Protein AF-A0A7S0T4E5-F1 (afdb_monomer)

InterPro domains:
  IPR000182 GNAT domain [PF00583] (3-44)
  IPR000182 GNAT domain [PS51186] (1-89)
  IPR016181 Acyl-CoA N-acyltransferase [SSF55729] (2-52)
  IPR039949 N-alpha-acetyltransferase 40 [PTHR20531] (3-87)

Structure (mmCIF, N/CA/C/O backbone):
data_AF-A0A7S0T4E5-F1
#
_entry.id   AF-A0A7S0T4E5-F1
#
loop_
_atom_site.group_PDB
_atom_site.id
_atom_site.ty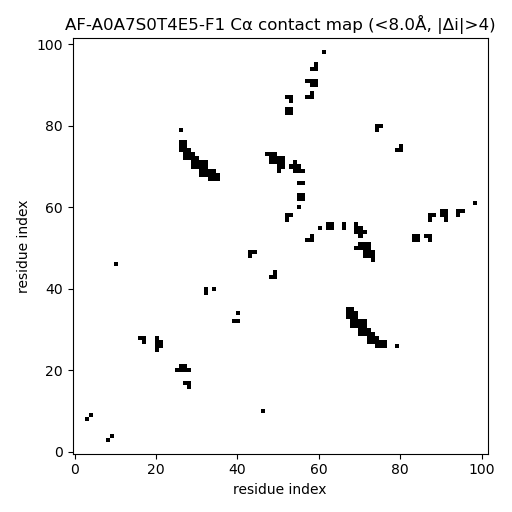pe_symbol
_atom_site.label_atom_id
_atom_site.label_alt_id
_atom_site.label_comp_id
_atom_site.label_asym_id
_atom_site.label_entity_id
_atom_site.label_seq_id
_atom_site.pdbx_PDB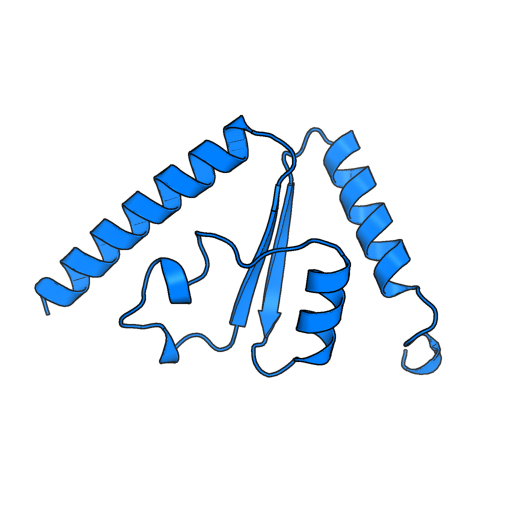_ins_code
_atom_site.Cartn_x
_atom_site.Cartn_y
_atom_site.Cartn_z
_atom_site.occupancy
_atom_site.B_iso_or_equiv
_atom_site.auth_seq_id
_atom_site.auth_comp_id
_atom_site.auth_asym_id
_atom_site.auth_atom_id
_atom_site.pdbx_PDB_model_num
ATOM 1 N N . ASP A 1 1 ? -7.093 -19.251 13.733 1.00 77.69 1 ASP A N 1
ATOM 2 C CA . ASP A 1 1 ? -8.232 -19.835 14.464 1.00 77.69 1 ASP A CA 1
ATOM 3 C C . ASP A 1 1 ? -9.501 -19.541 13.683 1.00 77.69 1 ASP A C 1
ATOM 5 O O . ASP A 1 1 ? -9.911 -18.385 13.594 1.00 77.69 1 ASP A O 1
ATOM 9 N N . ASP A 1 2 ? -10.092 -20.567 13.079 1.00 86.94 2 ASP A N 1
ATOM 10 C CA . ASP A 1 2 ? -11.290 -20.418 12.247 1.00 86.94 2 ASP A CA 1
ATOM 11 C C . ASP A 1 2 ? -12.497 -19.919 13.040 1.00 86.94 2 ASP A C 1
ATOM 13 O O . ASP A 1 2 ? -13.355 -19.221 12.499 1.00 86.94 2 ASP A O 1
ATOM 17 N N . ARG A 1 3 ? -12.515 -20.162 14.356 1.00 93.50 3 ARG A N 1
ATOM 18 C CA . ARG A 1 3 ? -13.573 -19.698 15.262 1.00 93.50 3 ARG A CA 1
ATOM 19 C C . ARG A 1 3 ? -13.573 -18.177 15.424 1.00 93.50 3 ARG A C 1
ATOM 21 O O . ARG A 1 3 ? -14.603 -17.596 15.766 1.00 93.50 3 ARG A O 1
ATOM 28 N N . ALA A 1 4 ? -12.440 -17.527 15.158 1.00 90.56 4 ALA A N 1
ATOM 29 C CA . ALA A 1 4 ? -12.286 -16.076 15.235 1.00 90.56 4 ALA A CA 1
ATOM 30 C C . ALA A 1 4 ? -12.573 -15.357 13.900 1.00 90.56 4 ALA A C 1
ATOM 32 O O . ALA A 1 4 ? -12.646 -14.123 13.859 1.00 90.56 4 ALA A O 1
ATOM 33 N N . GLN A 1 5 ? -12.750 -16.092 12.795 1.00 91.69 5 GLN A N 1
ATOM 34 C CA . GLN A 1 5 ? -13.044 -15.490 11.496 1.00 91.69 5 GLN A CA 1
ATOM 35 C C . GLN A 1 5 ? -14.440 -14.853 11.469 1.00 91.69 5 GLN A C 1
ATOM 37 O O . GLN A 1 5 ? -15.364 -15.288 12.149 1.00 91.69 5 GLN A O 1
ATOM 42 N N . ARG A 1 6 ? -14.607 -13.800 10.656 1.00 90.75 6 ARG A N 1
ATOM 43 C CA . ARG A 1 6 ? -15.880 -13.066 10.474 1.00 90.75 6 ARG A CA 1
ATOM 44 C C . ARG A 1 6 ? -16.488 -12.486 11.766 1.00 90.75 6 ARG A C 1
ATOM 46 O O . ARG A 1 6 ? -17.637 -12.064 11.766 1.00 90.75 6 ARG A O 1
ATOM 53 N N . ARG A 1 7 ? -15.705 -12.387 12.847 1.00 93.94 7 ARG A N 1
ATOM 54 C CA . ARG A 1 7 ? -16.082 -11.735 14.119 1.00 93.94 7 ARG A CA 1
ATOM 55 C C . ARG A 1 7 ? -15.588 -10.289 14.240 1.00 93.94 7 ARG A C 1
ATOM 57 O O . ARG A 1 7 ? -15.615 -9.714 15.317 1.00 93.94 7 ARG A O 1
ATOM 64 N N . GLY A 1 8 ? -15.081 -9.705 13.153 1.00 92.94 8 GLY A N 1
ATOM 65 C CA . GLY A 1 8 ? -14.532 -8.343 13.151 1.00 92.94 8 GLY A CA 1
ATOM 66 C C . GLY A 1 8 ? -13.111 -8.214 13.713 1.00 92.94 8 GLY A C 1
ATOM 67 O O . GLY A 1 8 ? -12.545 -7.126 13.640 1.00 92.94 8 GLY A O 1
ATOM 68 N N . LEU A 1 9 ? -12.498 -9.307 14.185 1.00 95.50 9 LEU A N 1
ATOM 69 C CA . LEU A 1 9 ? -11.152 -9.290 14.769 1.00 95.50 9 LEU A CA 1
ATOM 70 C C . LEU A 1 9 ? -10.104 -8.699 13.818 1.00 95.50 9 LEU A C 1
ATOM 72 O O . LEU A 1 9 ? -9.353 -7.818 14.215 1.00 95.50 9 LEU A O 1
ATOM 76 N N . GLY A 1 10 ? -10.099 -9.112 12.546 1.00 95.00 10 GLY A N 1
ATOM 77 C CA . GLY A 1 10 ? -9.172 -8.555 11.556 1.00 95.00 10 GLY A CA 1
ATOM 78 C C . GLY A 1 10 ? -9.316 -7.037 11.407 1.00 95.00 10 GLY A C 1
ATOM 79 O O . GLY A 1 10 ? -8.321 -6.323 11.366 1.00 95.00 10 GLY A O 1
ATOM 80 N N . LYS A 1 11 ? -10.553 -6.519 11.401 1.00 95.62 11 LYS A N 1
ATOM 81 C CA . LYS A 1 11 ? -10.812 -5.072 11.312 1.00 95.62 11 LYS A CA 1
ATOM 82 C C . LYS A 1 11 ? -10.284 -4.341 12.547 1.00 95.62 11 LYS A C 1
ATOM 84 O O . LYS A 1 11 ? -9.690 -3.277 12.410 1.00 95.62 11 LYS A O 1
ATOM 89 N N . PHE A 1 12 ? -10.493 -4.913 13.730 1.00 96.75 12 PHE A N 1
ATOM 90 C CA . PHE A 1 12 ? -9.990 -4.356 14.982 1.00 96.75 12 PHE A CA 1
ATOM 91 C C . PHE A 1 12 ? -8.456 -4.327 15.020 1.00 96.75 12 PHE A C 1
ATOM 93 O O . PHE A 1 12 ? -7.876 -3.296 15.347 1.00 96.75 12 PHE A O 1
ATOM 100 N N . LEU A 1 13 ? -7.799 -5.413 14.605 1.00 97.00 13 LEU A N 1
ATOM 101 C CA . LEU A 1 13 ? -6.340 -5.474 14.512 1.00 97.00 13 LEU A CA 1
ATOM 102 C C . LEU A 1 13 ? -5.788 -4.444 13.522 1.00 97.00 13 LEU A C 1
ATOM 104 O O . LEU A 1 13 ? -4.858 -3.723 13.863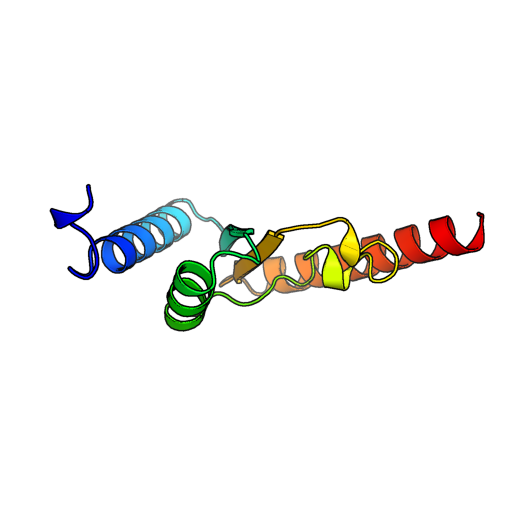 1.00 97.00 13 LEU A O 1
ATOM 108 N N . MET A 1 14 ? -6.400 -4.302 12.343 1.00 97.25 14 MET A N 1
ATOM 109 C CA . MET A 1 14 ? -5.979 -3.280 11.379 1.00 97.25 14 MET A CA 1
ATOM 110 C C . MET A 1 14 ? -6.139 -1.862 11.929 1.00 97.25 14 MET A C 1
ATOM 112 O O . MET A 1 14 ? -5.250 -1.034 11.746 1.00 97.25 14 MET A O 1
ATOM 116 N N . PHE A 1 15 ? -7.230 -1.585 12.647 1.00 96.88 15 PHE A N 1
ATOM 117 C CA . PHE A 1 15 ? -7.405 -0.301 13.321 1.00 96.88 15 PHE A CA 1
ATOM 118 C C . PHE A 1 15 ? -6.298 -0.046 14.353 1.00 96.88 15 PHE A C 1
ATOM 120 O O . PHE A 1 15 ? -5.715 1.035 14.359 1.00 96.88 15 PHE A O 1
ATOM 127 N N . LEU A 1 16 ? -5.953 -1.045 15.175 1.00 98.00 16 LEU A N 1
ATOM 128 C CA . LEU A 1 16 ? -4.852 -0.934 16.135 1.00 98.00 16 LEU A CA 1
ATOM 129 C C . LEU A 1 16 ? -3.507 -0.676 15.446 1.00 98.00 16 LEU A C 1
ATOM 131 O O . LEU A 1 16 ? -2.761 0.191 15.896 1.00 98.00 16 LEU A O 1
ATOM 135 N N . CYS A 1 17 ? -3.207 -1.372 14.346 1.00 97.31 17 CYS A N 1
ATOM 136 C CA . CYS A 1 17 ? -1.993 -1.135 13.563 1.00 97.31 17 CYS A CA 1
ATOM 137 C C . CYS A 1 17 ? -1.927 0.310 13.048 1.00 97.31 17 CYS A C 1
ATOM 139 O O . CYS A 1 17 ? -0.903 0.970 13.211 1.00 97.31 17 CYS A O 1
ATOM 141 N N . GLU A 1 18 ? -3.023 0.830 12.491 1.00 97.88 18 GLU A N 1
ATOM 142 C CA . GLU A 1 18 ? -3.102 2.223 12.033 1.00 97.88 18 GLU A CA 1
ATOM 143 C C . GLU A 1 18 ? -2.925 3.222 13.188 1.00 97.88 18 GLU A C 1
ATOM 145 O O . GLU A 1 18 ? -2.218 4.220 13.045 1.00 97.88 18 GLU A O 1
ATOM 150 N N . SER A 1 19 ? -3.531 2.958 14.349 1.00 97.94 19 SER A N 1
ATOM 151 C CA . SER A 1 19 ? -3.374 3.789 15.548 1.00 97.94 19 SER A CA 1
ATOM 152 C C . SER A 1 19 ? -1.935 3.801 16.064 1.00 97.94 19 SER A C 1
ATOM 154 O O . SER A 1 19 ? -1.420 4.867 16.406 1.00 97.94 19 SER A O 1
ATOM 156 N N . LEU A 1 20 ? -1.273 2.642 16.103 1.00 98.12 20 LEU A N 1
ATOM 157 C CA . LEU A 1 20 ? 0.126 2.528 16.517 1.00 98.12 20 LEU A CA 1
ATOM 158 C C . LEU A 1 20 ? 1.057 3.243 15.538 1.00 98.12 20 LEU A C 1
ATOM 160 O O . LEU A 1 20 ? 1.906 4.016 15.973 1.00 98.12 20 LEU A O 1
ATOM 164 N N . ALA A 1 21 ? 0.852 3.055 14.233 1.00 97.81 21 ALA A N 1
ATOM 165 C CA . ALA A 1 21 ? 1.617 3.733 13.194 1.00 97.81 21 ALA A CA 1
ATOM 166 C C . ALA A 1 21 ? 1.508 5.261 13.324 1.00 97.81 21 ALA A C 1
ATOM 168 O O . ALA A 1 21 ? 2.526 5.951 13.346 1.00 97.81 21 ALA A O 1
ATOM 169 N N . LYS A 1 22 ? 0.294 5.794 13.514 1.00 97.62 22 LYS A N 1
ATOM 170 C CA . LYS A 1 22 ? 0.086 7.233 13.751 1.00 97.62 22 LYS A CA 1
ATOM 171 C C . LYS A 1 22 ? 0.787 7.725 15.014 1.00 97.62 22 LYS A C 1
ATOM 173 O O . LYS A 1 22 ? 1.437 8.764 14.981 1.00 97.62 22 LYS A O 1
ATOM 178 N N . ARG A 1 23 ? 0.693 6.980 16.121 1.00 98.00 23 ARG A N 1
ATOM 179 C CA . ARG A 1 23 ? 1.364 7.337 17.383 1.00 98.00 23 ARG A CA 1
ATOM 180 C C . ARG A 1 23 ? 2.889 7.319 17.257 1.00 98.00 23 ARG A C 1
ATOM 182 O O . ARG A 1 23 ? 3.554 8.115 17.908 1.00 98.00 23 ARG A O 1
ATOM 189 N N . ALA A 1 24 ? 3.428 6.433 16.426 1.00 98.00 24 ALA A N 1
ATOM 190 C CA . ALA A 1 24 ? 4.854 6.335 16.141 1.00 98.00 24 ALA A CA 1
ATOM 191 C C . ALA A 1 24 ? 5.353 7.374 15.115 1.00 98.00 24 ALA A C 1
ATOM 193 O O . ALA A 1 24 ? 6.520 7.333 14.741 1.00 98.00 24 ALA A O 1
ATOM 194 N N . GLY A 1 25 ? 4.495 8.285 14.636 1.00 97.50 25 GLY A N 1
ATOM 195 C CA . GLY A 1 25 ? 4.872 9.280 13.628 1.00 97.50 25 GLY A CA 1
ATOM 196 C C . GLY A 1 25 ? 5.072 8.700 12.225 1.00 97.50 25 GLY A C 1
ATOM 197 O O . GLY A 1 25 ? 5.716 9.325 11.389 1.00 97.50 25 GLY A O 1
ATOM 198 N N . MET A 1 26 ? 4.542 7.505 11.949 1.00 98.12 26 MET A N 1
ATOM 199 C CA . MET A 1 26 ? 4.592 6.918 10.609 1.00 98.12 26 MET A CA 1
ATOM 200 C C . MET A 1 26 ? 3.607 7.620 9.672 1.00 98.12 26 MET A C 1
ATOM 202 O O . MET A 1 26 ? 2.591 8.169 10.098 1.00 98.12 26 MET A O 1
ATOM 206 N N . SER A 1 27 ? 3.891 7.549 8.373 1.00 97.81 27 SER A N 1
ATOM 207 C CA . SER A 1 27 ? 3.133 8.230 7.311 1.00 97.81 27 SER A CA 1
ATOM 208 C C . SER A 1 27 ? 1.998 7.398 6.696 1.00 97.81 27 SER A C 1
ATOM 210 O O . SER A 1 27 ? 1.144 7.924 5.974 1.00 97.81 27 SER A O 1
ATOM 212 N N . GLY A 1 28 ? 1.970 6.098 6.984 1.00 97.19 28 GLY A N 1
ATOM 213 C CA . GLY A 1 28 ? 0.997 5.160 6.441 1.00 97.19 28 GLY A CA 1
ATOM 214 C C . GLY A 1 28 ? 1.258 3.722 6.875 1.00 97.19 28 GLY A C 1
ATOM 215 O O . GLY A 1 28 ? 2.195 3.448 7.625 1.00 97.19 28 GLY A O 1
ATOM 216 N N . VAL A 1 29 ? 0.431 2.806 6.372 1.00 98.00 29 VAL A N 1
A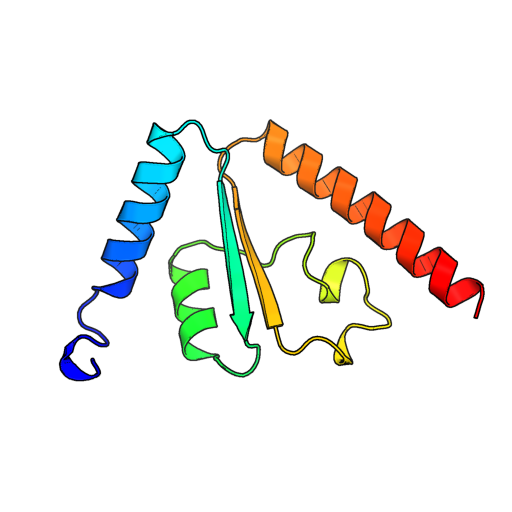TOM 217 C CA . VAL A 1 29 ? 0.653 1.353 6.449 1.00 98.00 29 VAL A CA 1
ATOM 218 C C . VAL A 1 29 ? 0.702 0.791 5.033 1.00 98.00 29 VAL A C 1
ATOM 220 O O . VAL A 1 29 ? -0.095 1.193 4.186 1.00 98.00 29 VAL A O 1
ATOM 223 N N . MET A 1 30 ? 1.606 -0.157 4.798 1.00 97.94 30 MET A N 1
ATOM 224 C CA . MET A 1 30 ? 1.723 -0.917 3.556 1.00 97.94 30 MET A CA 1
ATOM 225 C C . MET A 1 30 ? 1.702 -2.415 3.868 1.00 97.94 30 MET A C 1
ATOM 227 O O . MET A 1 30 ? 2.161 -2.837 4.930 1.00 97.94 30 MET A O 1
ATOM 231 N N . LEU A 1 31 ? 1.151 -3.212 2.957 1.00 97.88 31 LEU A N 1
ATOM 232 C CA . LEU A 1 31 ? 1.089 -4.665 3.075 1.00 97.88 31 LEU A CA 1
ATOM 233 C C . LEU A 1 31 ? 1.116 -5.336 1.704 1.00 97.88 31 LEU A C 1
ATOM 235 O O . LEU A 1 31 ? 0.756 -4.733 0.695 1.00 97.88 31 LEU A O 1
ATOM 239 N N . THR A 1 32 ? 1.490 -6.610 1.686 1.00 97.88 32 THR A N 1
ATOM 240 C CA . THR A 1 32 ? 1.348 -7.481 0.519 1.00 97.88 32 THR A CA 1
ATOM 241 C C . THR A 1 32 ? 0.148 -8.404 0.694 1.00 97.88 32 THR A C 1
ATOM 243 O O . THR A 1 32 ? -0.171 -8.863 1.793 1.00 97.88 32 THR A O 1
ATOM 246 N N . VAL A 1 33 ? -0.548 -8.682 -0.402 1.00 97.88 33 VAL A N 1
ATOM 247 C CA . VAL A 1 33 ? -1.700 -9.583 -0.432 1.00 97.88 33 VAL A CA 1
ATOM 248 C C . VAL A 1 33 ? -1.638 -10.443 -1.682 1.00 97.88 33 VAL A C 1
ATOM 250 O O . VAL A 1 33 ? -1.407 -9.945 -2.774 1.00 97.88 33 VAL A O 1
ATOM 253 N N . GLN A 1 34 ? -1.848 -11.747 -1.530 1.00 97.88 34 GLN A N 1
ATOM 254 C CA . GLN A 1 34 ? -1.831 -12.672 -2.662 1.00 97.88 34 GLN A CA 1
ATOM 255 C C . GLN A 1 34 ? -3.037 -12.427 -3.582 1.00 97.88 34 GLN A C 1
ATOM 257 O O . GLN A 1 34 ? -4.167 -12.338 -3.094 1.00 97.88 34 GLN A O 1
ATOM 262 N N . LYS A 1 35 ? -2.820 -12.396 -4.903 1.00 95.62 35 LYS A N 1
ATOM 263 C CA . LYS A 1 35 ? -3.859 -12.233 -5.940 1.00 95.62 35 LYS A CA 1
ATOM 264 C C . LYS A 1 35 ? -4.940 -13.311 -5.827 1.00 95.62 35 LYS A C 1
ATO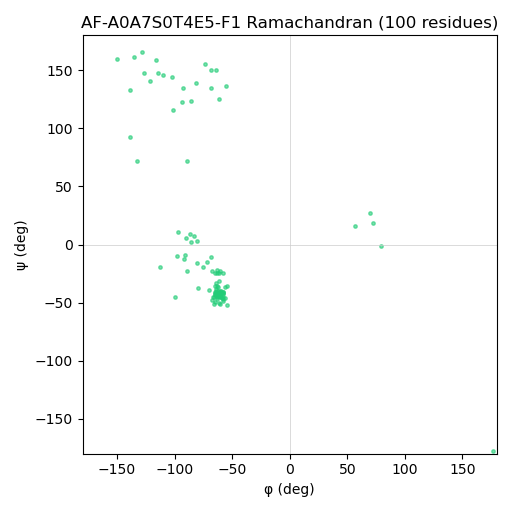M 266 O O . LYS A 1 35 ? -6.128 -13.026 -5.972 1.00 95.62 35 LYS A O 1
ATOM 271 N N . ALA A 1 36 ? -4.542 -14.534 -5.470 1.00 97.38 36 ALA A N 1
ATOM 272 C CA . ALA A 1 36 ? -5.457 -15.647 -5.224 1.00 97.38 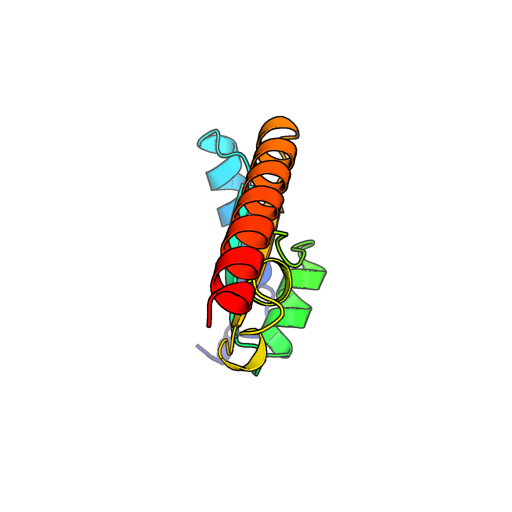36 ALA A CA 1
ATOM 273 C C . ALA A 1 36 ? -6.390 -15.418 -4.013 1.00 97.38 36 ALA A C 1
ATOM 275 O O . ALA A 1 36 ? -7.489 -15.973 -3.956 1.00 97.38 36 ALA A O 1
ATOM 276 N N . ASN A 1 37 ? -6.004 -14.577 -3.044 1.00 97.00 37 ASN A N 1
ATOM 277 C CA . ASN A 1 37 ? -6.780 -14.332 -1.829 1.00 97.00 37 ASN A CA 1
ATOM 278 C C . ASN A 1 37 ? -7.790 -13.186 -2.011 1.00 97.00 37 ASN A C 1
ATOM 280 O O . ASN A 1 37 ? -7.675 -12.100 -1.434 1.00 97.00 37 ASN A O 1
ATOM 284 N N . GLN A 1 38 ? -8.847 -13.457 -2.778 1.00 96.44 38 GLN A N 1
ATOM 285 C CA . GLN A 1 38 ? -9.908 -12.477 -3.030 1.00 96.44 38 GLN A CA 1
ATOM 286 C C . GLN A 1 38 ? -10.649 -12.033 -1.754 1.00 96.44 38 GLN A C 1
ATOM 288 O O . GLN A 1 38 ? -11.239 -10.951 -1.721 1.00 96.44 38 GLN A O 1
ATOM 293 N N . GLY A 1 39 ? -10.657 -12.864 -0.704 1.00 96.25 39 GLY A N 1
ATOM 294 C CA . GLY A 1 39 ? -11.244 -12.518 0.592 1.00 96.25 39 GLY A CA 1
ATOM 295 C C . GLY A 1 39 ? -10.458 -11.411 1.294 1.00 96.25 39 GLY A C 1
ATOM 296 O O . GLY A 1 39 ? -11.044 -10.418 1.725 1.00 96.25 39 GLY A O 1
ATOM 297 N N . ALA A 1 40 ? -9.131 -11.547 1.342 1.00 96.44 40 ALA A N 1
ATOM 298 C CA . ALA A 1 40 ? -8.240 -10.531 1.893 1.00 96.44 40 ALA A CA 1
ATOM 299 C C . ALA A 1 40 ? -8.263 -9.240 1.066 1.00 96.44 40 ALA A C 1
ATOM 301 O O . ALA A 1 40 ? -8.358 -8.160 1.643 1.00 96.44 40 ALA A O 1
ATOM 302 N N . MET A 1 41 ? -8.277 -9.338 -0.269 1.00 96.94 41 MET A N 1
ATOM 303 C CA . MET A 1 41 ? -8.416 -8.167 -1.146 1.00 96.94 41 MET A CA 1
ATOM 304 C C . MET A 1 41 ? -9.668 -7.351 -0.803 1.00 96.94 41 MET A C 1
ATOM 306 O O . MET A 1 41 ? -9.575 -6.162 -0.507 1.00 96.94 41 MET A O 1
ATOM 310 N N . ARG A 1 42 ? -10.839 -8.004 -0.743 1.00 96.75 42 ARG A N 1
ATOM 311 C CA . ARG A 1 42 ? -12.101 -7.343 -0.364 1.00 96.75 42 ARG A CA 1
ATOM 312 C C . ARG A 1 42 ? -12.045 -6.746 1.041 1.00 96.75 42 ARG A C 1
ATOM 314 O O . ARG A 1 42 ? -12.546 -5.642 1.257 1.00 96.75 42 ARG A O 1
ATOM 321 N N . PHE A 1 43 ? -11.436 -7.459 1.986 1.00 97.50 43 PHE A N 1
ATOM 322 C CA . PHE A 1 43 ? -11.263 -6.987 3.356 1.00 97.50 43 PHE A CA 1
ATOM 323 C C . PHE A 1 43 ? -10.443 -5.686 3.416 1.00 97.50 43 PHE A C 1
ATOM 325 O O . PHE A 1 43 ? -10.908 -4.704 4.000 1.00 97.50 43 PHE A O 1
ATOM 332 N N . TYR A 1 44 ? -9.274 -5.640 2.773 1.00 98.00 44 TYR A N 1
ATOM 333 C CA . TYR A 1 44 ? -8.400 -4.465 2.799 1.00 98.00 44 TYR A CA 1
ATOM 334 C C . TYR A 1 44 ? -8.969 -3.280 2.011 1.00 98.00 44 TYR A C 1
ATOM 336 O O . TYR A 1 44 ? -8.926 -2.150 2.504 1.00 98.00 44 TYR A O 1
ATOM 344 N N . SER A 1 45 ? -9.601 -3.517 0.856 1.00 96.25 45 SER A N 1
ATOM 345 C CA . SER A 1 45 ? -10.320 -2.459 0.131 1.00 96.25 45 SER A CA 1
ATOM 346 C C . SER A 1 45 ? -11.445 -1.855 0.981 1.00 96.25 45 SER A C 1
ATOM 348 O O . SER A 1 45 ? -11.611 -0.635 1.029 1.00 96.25 45 SER A O 1
ATOM 350 N N . GLY A 1 46 ? -12.173 -2.685 1.740 1.00 96.00 46 GLY A N 1
ATOM 351 C CA . GLY A 1 46 ? -13.162 -2.224 2.718 1.00 96.00 46 GLY A CA 1
ATOM 352 C C . GLY A 1 46 ? -12.558 -1.372 3.845 1.00 96.00 46 GLY A C 1
ATOM 353 O O . GLY A 1 46 ? -13.198 -0.433 4.321 1.00 96.00 46 GLY A O 1
ATOM 354 N N . ALA A 1 47 ? -11.307 -1.642 4.226 1.00 95.94 47 ALA A N 1
ATOM 355 C CA . ALA A 1 47 ? -10.530 -0.867 5.197 1.00 95.94 47 ALA A CA 1
ATOM 356 C C . ALA A 1 47 ? -9.840 0.386 4.607 1.00 95.94 47 ALA A C 1
ATOM 358 O O . ALA A 1 47 ? -9.112 1.081 5.323 1.00 95.94 47 ALA A O 1
ATOM 359 N N . LYS A 1 48 ? -10.130 0.723 3.339 1.00 96.69 48 LYS A N 1
ATOM 360 C CA . LYS A 1 48 ? -9.590 1.878 2.596 1.00 96.69 48 LYS A CA 1
ATOM 361 C C . LYS A 1 48 ? -8.104 1.774 2.239 1.00 96.69 48 LYS A C 1
ATOM 363 O O . LYS A 1 48 ? -7.457 2.802 2.071 1.00 96.69 48 LYS A O 1
ATOM 368 N N . TYR A 1 49 ? -7.588 0.556 2.108 1.00 98.19 49 TYR A N 1
ATOM 369 C CA . TYR A 1 49 ? -6.307 0.322 1.445 1.00 98.19 49 TYR A CA 1
ATOM 370 C C . TYR A 1 49 ? -6.521 0.306 -0.070 1.00 98.19 49 TYR A C 1
ATOM 372 O O . TYR A 1 49 ? -7.511 -0.253 -0.554 1.00 98.19 49 TYR A O 1
ATOM 380 N N . ALA A 1 50 ? -5.600 0.916 -0.807 1.00 97.69 50 ALA A N 1
ATOM 381 C CA . ALA A 1 50 ? -5.593 0.952 -2.264 1.00 97.69 50 ALA A CA 1
ATOM 382 C C . ALA A 1 50 ? -4.353 0.232 -2.798 1.00 97.69 50 ALA A C 1
ATOM 384 O O . ALA A 1 50 ? -3.375 0.076 -2.073 1.00 97.69 50 ALA A O 1
ATOM 385 N N . VAL A 1 51 ? -4.393 -0.217 -4.056 1.00 97.88 51 VAL A N 1
ATOM 386 C CA . VAL A 1 51 ? -3.191 -0.741 -4.721 1.00 97.88 51 VAL A CA 1
ATOM 387 C C . VAL A 1 51 ? -2.164 0.380 -4.791 1.00 97.88 51 VAL A C 1
ATOM 389 O O . VAL A 1 51 ? -2.469 1.462 -5.294 1.00 97.88 51 VAL A O 1
ATOM 392 N N . SER A 1 52 ? -0.974 0.110 -4.265 1.00 98.12 52 SER A N 1
ATOM 393 C CA . SER A 1 52 ? 0.117 1.071 -4.222 1.00 98.12 52 SER A CA 1
ATOM 394 C C . SER A 1 52 ? 0.573 1.431 -5.630 1.00 98.12 52 SER A C 1
ATOM 396 O O . SER A 1 52 ? 0.545 0.602 -6.540 1.00 98.12 52 SER A O 1
ATOM 398 N N . LEU A 1 53 ? 1.073 2.653 -5.810 1.00 97.94 53 LEU A N 1
ATOM 399 C CA . LEU A 1 53 ? 1.777 3.015 -7.043 1.00 97.94 53 LEU A CA 1
ATOM 400 C C . LEU A 1 53 ? 3.057 2.195 -7.234 1.00 97.94 53 LEU A C 1
ATOM 402 O O . LEU A 1 53 ? 3.504 2.047 -8.364 1.00 97.94 53 LEU A O 1
ATOM 406 N N . LEU A 1 54 ? 3.603 1.642 -6.147 1.00 97.50 54 LEU A N 1
ATOM 407 C CA . LEU A 1 54 ? 4.771 0.762 -6.143 1.00 97.50 54 LEU A CA 1
ATOM 408 C C . LEU A 1 54 ? 4.421 -0.712 -6.383 1.00 97.50 54 LEU A C 1
ATOM 410 O O . LEU A 1 54 ? 5.308 -1.560 -6.345 1.00 97.50 54 LEU A O 1
ATOM 414 N N . ASP A 1 55 ? 3.145 -1.037 -6.607 1.00 97.81 55 ASP A N 1
ATOM 415 C CA . ASP A 1 55 ? 2.741 -2.389 -6.979 1.00 97.81 55 ASP A CA 1
ATOM 416 C C . ASP A 1 55 ? 3.505 -2.856 -8.231 1.00 97.81 55 ASP A C 1
ATOM 418 O O . ASP A 1 55 ? 3.602 -2.085 -9.192 1.00 97.81 55 ASP A O 1
ATOM 422 N N . PRO A 1 56 ? 4.010 -4.104 -8.278 1.00 95.75 56 PRO A N 1
ATOM 423 C CA . PRO A 1 56 ? 4.730 -4.601 -9.446 1.00 95.75 56 PRO A CA 1
ATOM 424 C C . PRO A 1 56 ? 3.924 -4.475 -10.743 1.00 95.75 56 PRO A C 1
ATOM 426 O O . PRO A 1 56 ? 4.472 -4.081 -11.762 1.00 95.75 56 PRO A O 1
ATOM 429 N N . GLY A 1 57 ? 2.600 -4.666 -10.705 1.00 94.75 57 GLY A N 1
ATOM 430 C CA . GLY A 1 57 ? 1.747 -4.471 -11.881 1.00 94.75 57 GLY A CA 1
ATOM 431 C C . GLY A 1 57 ? 1.622 -3.013 -12.349 1.00 94.75 57 GLY A C 1
ATOM 432 O O . GLY A 1 57 ? 1.074 -2.761 -13.421 1.00 94.75 57 GLY A O 1
ATOM 433 N N . LYS A 1 58 ? 2.094 -2.042 -11.558 1.00 95.88 58 LYS A N 1
ATOM 434 C CA . LYS A 1 58 ? 2.132 -0.610 -11.891 1.00 95.88 58 LYS A CA 1
ATOM 435 C C . LYS A 1 58 ? 3.511 -0.170 -12.361 1.00 95.88 58 LYS A C 1
ATOM 437 O O . LYS A 1 58 ? 3.590 0.548 -13.354 1.00 95.88 58 LYS A O 1
ATOM 442 N N . VAL A 1 59 ? 4.571 -0.580 -11.662 1.00 97.12 59 VAL A N 1
ATOM 443 C CA . VAL A 1 59 ? 5.950 -0.164 -11.977 1.00 97.12 59 VAL A CA 1
ATOM 444 C C . VAL A 1 59 ? 6.647 -1.083 -12.974 1.00 97.12 59 VAL A C 1
ATOM 446 O O . VAL A 1 59 ? 7.569 -0.637 -13.646 1.00 97.12 59 VAL A O 1
ATOM 449 N N . ASP A 1 60 ? 6.208 -2.332 -13.112 1.00 95.38 60 ASP A N 1
ATOM 450 C CA . ASP A 1 60 ? 6.721 -3.297 -14.087 1.00 95.38 60 ASP A CA 1
ATOM 451 C C . ASP A 1 60 ? 5.573 -3.999 -14.844 1.00 95.38 60 ASP A C 1
ATOM 453 O O . ASP A 1 60 ? 5.273 -5.173 -14.614 1.00 95.38 60 ASP A O 1
ATOM 457 N N . PRO A 1 61 ? 4.879 -3.289 -15.757 1.00 92.88 61 PRO A N 1
ATOM 458 C CA . PRO A 1 61 ? 3.795 -3.885 -16.536 1.00 92.88 61 PRO A CA 1
ATOM 459 C C . PRO A 1 61 ? 4.227 -5.064 -17.421 1.00 92.88 61 PRO A C 1
ATOM 461 O O . PRO A 1 61 ? 3.379 -5.878 -17.782 1.00 92.88 61 PRO A O 1
ATOM 464 N N . TRP A 1 62 ? 5.512 -5.157 -17.776 1.00 93.31 62 TRP A N 1
ATOM 465 C CA . TRP A 1 62 ? 6.051 -6.204 -18.650 1.00 93.31 62 TRP A CA 1
ATOM 466 C C . TRP A 1 62 ? 6.285 -7.514 -17.890 1.00 93.31 62 TRP A C 1
ATOM 468 O O . TRP A 1 62 ? 5.968 -8.575 -18.418 1.00 93.31 62 TRP A O 1
ATOM 478 N N . GLY A 1 63 ? 6.731 -7.436 -16.630 1.00 89.00 63 GLY A N 1
ATOM 479 C CA . GLY A 1 63 ? 6.865 -8.579 -15.718 1.00 89.00 63 GLY A CA 1
ATOM 480 C C . GLY A 1 63 ? 5.615 -8.871 -14.876 1.00 89.00 63 GLY A C 1
ATOM 481 O O . GLY A 1 63 ? 5.641 -9.725 -13.996 1.00 89.00 63 GLY A O 1
ATOM 482 N N . ALA A 1 64 ? 4.490 -8.180 -15.097 1.00 85.31 64 ALA A N 1
ATOM 483 C CA . ALA A 1 64 ? 3.330 -8.211 -14.194 1.00 85.31 64 ALA A CA 1
ATOM 484 C C . ALA A 1 64 ? 2.731 -9.614 -13.938 1.00 85.31 64 ALA A C 1
ATOM 486 O O . ALA A 1 64 ? 2.078 -9.828 -12.906 1.00 85.31 64 ALA A O 1
ATOM 487 N N . ALA A 1 65 ? 2.929 -10.553 -14.869 1.00 89.00 65 ALA A N 1
ATOM 488 C CA . ALA A 1 65 ? 2.491 -11.945 -14.755 1.00 89.00 65 ALA A CA 1
ATOM 489 C C . ALA A 1 65 ? 3.353 -12.784 -13.795 1.00 89.00 65 ALA A C 1
ATOM 491 O O . ALA A 1 65 ? 2.883 -13.810 -13.317 1.00 89.00 65 ALA A O 1
ATOM 492 N N . GLU A 1 66 ? 4.571 -12.343 -13.480 1.00 91.50 66 GLU A N 1
ATOM 493 C CA . GLU A 1 66 ? 5.514 -13.055 -12.606 1.00 91.50 66 GLU A CA 1
ATOM 494 C C . GLU A 1 66 ? 5.212 -12.850 -11.115 1.00 91.50 66 GLU A C 1
ATOM 496 O O . GLU A 1 66 ? 5.687 -13.593 -10.258 1.00 91.50 66 GLU A O 1
ATOM 501 N N . TYR A 1 67 ? 4.399 -11.843 -10.787 1.00 93.44 67 TYR A N 1
ATOM 502 C CA . TYR A 1 67 ? 4.076 -11.487 -9.411 1.00 93.44 67 TYR A CA 1
ATOM 503 C C . TYR A 1 67 ? 2.696 -12.013 -9.017 1.00 93.44 67 TYR A C 1
ATOM 505 O O . T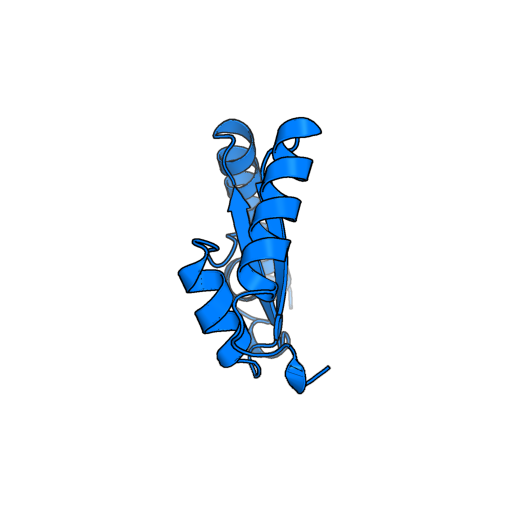YR A 1 67 ? 1.680 -11.528 -9.508 1.00 93.44 67 TYR A O 1
ATOM 513 N N . ASP A 1 68 ? 2.625 -12.925 -8.050 1.00 96.38 68 ASP A N 1
ATOM 514 C CA . ASP A 1 68 ? 1.353 -13.478 -7.551 1.00 96.38 68 ASP A CA 1
ATOM 515 C C . ASP A 1 68 ? 0.690 -12.648 -6.442 1.00 96.38 68 ASP A C 1
ATOM 517 O O . ASP A 1 68 ? -0.310 -13.058 -5.849 1.00 96.38 68 ASP A O 1
ATOM 521 N N . TYR A 1 69 ? 1.199 -11.448 -6.168 1.00 96.88 69 TYR A N 1
ATOM 522 C CA . TYR A 1 69 ? 0.715 -10.567 -5.110 1.00 96.88 69 TYR A CA 1
ATOM 523 C C . TYR A 1 69 ? 0.420 -9.154 -5.615 1.00 96.88 69 TYR A C 1
ATOM 525 O O . TYR A 1 69 ? 0.839 -8.754 -6.700 1.00 96.88 69 TYR A O 1
ATOM 533 N N . HIS A 1 70 ? -0.300 -8.403 -4.786 1.00 97.50 70 HIS A N 1
ATOM 534 C CA . HIS A 1 70 ? -0.398 -6.957 -4.855 1.00 97.50 70 HIS A CA 1
ATOM 535 C C . HIS A 1 70 ? 0.231 -6.306 -3.630 1.00 97.50 70 HIS A C 1
ATOM 537 O O . HIS A 1 70 ? 0.159 -6.848 -2.524 1.00 97.50 70 HIS A O 1
ATOM 543 N N . ILE A 1 71 ? 0.795 -5.119 -3.821 1.00 98.12 71 ILE A N 1
ATOM 544 C CA . ILE A 1 71 ? 1.151 -4.206 -2.736 1.00 98.12 71 ILE A CA 1
ATOM 545 C C . ILE A 1 71 ? -0.022 -3.252 -2.534 1.00 98.12 71 ILE A C 1
ATOM 547 O O . ILE A 1 71 ? -0.431 -2.556 -3.463 1.00 98.12 71 ILE A O 1
ATOM 551 N N . LEU A 1 72 ? -0.565 -3.212 -1.318 1.00 98.50 72 LEU A N 1
ATOM 552 C CA . LEU A 1 72 ? -1.570 -2.232 -0.922 1.00 98.50 72 LEU A CA 1
ATOM 553 C C . LEU A 1 72 ? -0.986 -1.248 0.085 1.00 98.50 72 LEU A C 1
ATOM 555 O O . LEU A 1 72 ? -0.211 -1.638 0.959 1.00 98.50 72 LEU A O 1
ATOM 559 N N . ASP A 1 73 ? -1.424 0.003 0.024 1.00 98.25 73 ASP A N 1
ATOM 560 C CA . ASP A 1 73 ? -1.089 1.011 1.019 1.00 98.25 73 ASP A CA 1
ATOM 561 C C . ASP A 1 73 ? -2.297 1.845 1.458 1.00 98.25 73 ASP A C 1
ATOM 563 O O . ASP A 1 73 ? -3.366 1.878 0.837 1.00 98.25 73 ASP A O 1
ATOM 567 N N . LYS A 1 74 ? -2.122 2.478 2.615 1.00 98.06 74 LYS A N 1
ATOM 568 C CA . LYS A 1 74 ? -3.003 3.503 3.155 1.00 98.06 74 LYS A CA 1
ATOM 569 C C . LYS A 1 74 ? -2.136 4.590 3.764 1.00 98.06 74 LYS A C 1
ATOM 571 O O . LYS A 1 74 ? -1.737 4.521 4.927 1.00 98.06 74 LYS A O 1
ATOM 576 N N . LEU A 1 75 ? -1.837 5.587 2.945 1.00 98.00 75 LEU A N 1
ATOM 577 C CA . LEU A 1 75 ? -1.014 6.730 3.320 1.00 98.00 75 LEU A CA 1
ATOM 578 C C . LEU A 1 75 ? -1.903 7.874 3.824 1.00 98.00 75 LEU A C 1
ATOM 580 O O . LEU A 1 75 ? -2.924 8.205 3.209 1.00 98.00 75 LEU A O 1
ATOM 584 N N . TRP A 1 76 ? -1.519 8.503 4.931 1.00 96.81 76 TRP A N 1
ATOM 585 C CA . TRP A 1 76 ? -2.207 9.682 5.474 1.00 96.81 76 TRP A CA 1
ATOM 586 C C . TRP A 1 76 ? -1.364 10.954 5.409 1.00 96.81 76 TRP A C 1
ATOM 588 O O . TRP A 1 76 ? -1.949 12.032 5.422 1.00 96.81 76 TRP A O 1
ATOM 598 N N . ASP A 1 77 ? -0.042 10.847 5.273 1.00 97.44 77 ASP A N 1
ATOM 599 C CA . ASP A 1 77 ? 0.832 12.003 5.071 1.00 97.44 77 ASP A CA 1
ATOM 600 C C . ASP A 1 77 ? 0.932 12.400 3.579 1.00 97.44 77 ASP A C 1
ATOM 602 O O . ASP A 1 77 ? 1.294 11.559 2.747 1.00 97.44 77 ASP A O 1
ATOM 606 N N . PRO A 1 78 ? 0.613 13.654 3.200 1.00 97.56 78 PRO A N 1
ATOM 607 C CA . PRO A 1 78 ? 0.726 14.124 1.820 1.00 97.56 78 PRO A CA 1
ATOM 608 C C . PRO A 1 78 ? 2.151 14.106 1.258 1.00 97.56 78 PRO A C 1
ATOM 610 O O . PRO A 1 78 ? 2.317 13.801 0.078 1.00 97.56 78 PRO A O 1
ATOM 613 N N . ALA A 1 79 ? 3.170 14.406 2.072 1.00 97.56 79 ALA A N 1
ATOM 614 C CA . ALA A 1 79 ? 4.553 14.409 1.599 1.00 97.56 79 ALA A CA 1
ATOM 615 C C . ALA A 1 79 ? 4.996 12.986 1.229 1.00 97.56 79 ALA A C 1
ATOM 617 O O . ALA A 1 79 ? 5.498 12.758 0.132 1.00 97.56 79 ALA A O 1
ATOM 618 N N . CYS A 1 80 ? 4.693 12.008 2.083 1.00 97.56 80 CYS A N 1
ATOM 619 C CA . CYS A 1 80 ? 4.919 10.596 1.797 1.00 97.56 80 CYS A CA 1
ATOM 620 C C . CYS A 1 80 ? 4.203 10.121 0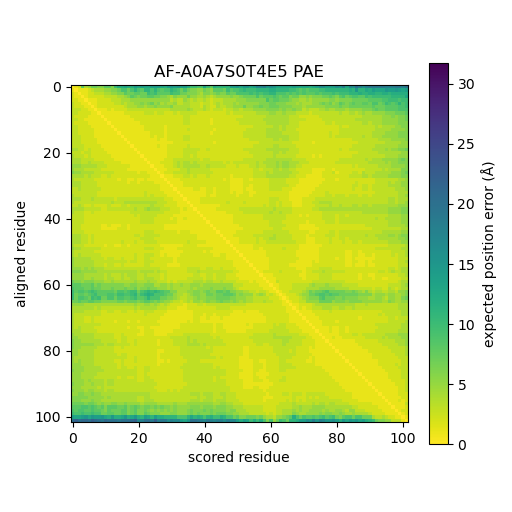.523 1.00 97.56 80 CYS A C 1
ATOM 622 O O . CYS A 1 80 ? 4.806 9.413 -0.279 1.00 97.56 80 CYS A O 1
ATOM 624 N N . LYS A 1 81 ? 2.950 10.538 0.286 1.00 98.12 81 LYS A N 1
ATOM 625 C CA . LYS A 1 81 ? 2.234 10.206 -0.964 1.00 98.12 81 LYS A CA 1
ATOM 626 C C . LYS A 1 81 ? 2.978 10.701 -2.200 1.00 98.12 81 LYS A C 1
ATOM 628 O O . LYS A 1 81 ? 3.110 9.955 -3.166 1.00 98.12 81 LYS A O 1
ATOM 633 N N . LEU A 1 82 ? 3.465 11.940 -2.153 1.00 98.12 82 LEU A N 1
ATOM 634 C CA . LEU A 1 82 ? 4.215 12.539 -3.252 1.00 98.12 82 LEU A CA 1
ATOM 635 C C . LEU A 1 82 ? 5.548 11.815 -3.486 1.00 98.12 82 LEU A C 1
ATOM 637 O O . LEU A 1 82 ? 5.927 11.584 -4.631 1.00 98.12 82 LEU A O 1
ATOM 641 N N . GLU A 1 83 ? 6.249 11.430 -2.419 1.00 98.06 83 GLU A N 1
ATOM 642 C CA . GLU A 1 83 ? 7.490 10.660 -2.547 1.00 98.06 83 GLU A CA 1
ATOM 643 C C . GLU A 1 83 ? 7.242 9.270 -3.140 1.00 98.06 83 GLU A C 1
ATOM 645 O O . GLU A 1 83 ? 7.938 8.880 -4.073 1.00 98.06 83 GLU A O 1
ATOM 650 N N . VAL A 1 84 ? 6.198 8.563 -2.697 1.00 98.12 84 VAL A N 1
ATOM 651 C CA . VAL A 1 84 ? 5.803 7.268 -3.279 1.00 98.12 84 VAL A CA 1
ATOM 652 C C . VAL A 1 84 ? 5.503 7.396 -4.773 1.00 98.12 84 VAL A C 1
ATOM 654 O O . VAL A 1 84 ? 5.921 6.545 -5.558 1.00 98.12 84 VAL A O 1
ATOM 657 N N . GLU A 1 85 ? 4.831 8.469 -5.193 1.00 98.19 85 GLU A N 1
ATOM 658 C CA . GLU A 1 85 ? 4.569 8.734 -6.608 1.00 98.19 85 GLU A CA 1
ATOM 659 C C . GLU A 1 85 ? 5.861 8.956 -7.409 1.00 98.19 85 GLU A C 1
ATOM 661 O O . GLU A 1 85 ? 6.049 8.336 -8.458 1.00 98.19 85 GLU A O 1
ATOM 666 N N . LYS A 1 86 ? 6.784 9.786 -6.908 1.00 98.38 86 LYS A N 1
ATOM 667 C CA . LYS A 1 86 ? 8.088 10.015 -7.555 1.00 98.38 86 LYS A CA 1
ATOM 668 C C . LYS A 1 86 ? 8.889 8.720 -7.673 1.00 98.38 86 LYS A C 1
ATOM 670 O O . LYS A 1 86 ? 9.441 8.440 -8.738 1.00 98.38 86 LYS A O 1
ATOM 675 N N . THR A 1 87 ? 8.938 7.923 -6.605 1.00 98.12 87 THR A N 1
ATOM 676 C CA . THR A 1 87 ? 9.633 6.631 -6.596 1.00 98.12 87 THR A CA 1
ATOM 677 C C . THR A 1 87 ? 9.013 5.667 -7.602 1.00 98.12 87 THR A C 1
ATOM 679 O O . THR A 1 87 ? 9.744 5.050 -8.372 1.00 98.12 87 THR A O 1
ATOM 682 N N . ALA A 1 88 ? 7.682 5.582 -7.666 1.00 98.19 88 ALA A N 1
ATOM 683 C CA . ALA A 1 88 ? 6.994 4.739 -8.639 1.00 98.19 88 ALA A CA 1
ATOM 684 C C . ALA A 1 88 ? 7.298 5.156 -10.087 1.00 98.19 88 ALA A C 1
ATOM 686 O O . ALA A 1 88 ? 7.571 4.305 -10.933 1.00 98.19 88 ALA A O 1
ATOM 687 N N . GLN A 1 89 ? 7.324 6.462 -10.376 1.00 97.94 89 GLN A N 1
ATOM 688 C CA . GLN A 1 89 ? 7.694 6.973 -11.700 1.00 97.94 89 GLN A CA 1
ATOM 689 C C . GLN A 1 89 ? 9.149 6.648 -12.065 1.00 97.94 89 GLN A C 1
ATOM 691 O O . GLN A 1 89 ? 9.435 6.327 -13.220 1.00 97.94 89 GLN A O 1
ATOM 696 N N . ALA A 1 90 ? 10.072 6.742 -11.105 1.00 98.06 90 ALA A N 1
ATOM 697 C CA . ALA A 1 90 ? 11.471 6.386 -11.317 1.00 98.06 90 ALA A CA 1
ATOM 698 C C . ALA A 1 90 ? 11.626 4.886 -11.612 1.00 98.06 90 ALA A C 1
ATOM 700 O O . ALA A 1 90 ? 12.214 4.538 -12.636 1.00 98.06 90 ALA A O 1
ATOM 701 N N . ALA A 1 91 ? 11.016 4.028 -10.787 1.00 97.25 91 ALA A N 1
ATOM 702 C CA . ALA A 1 91 ? 11.023 2.577 -10.967 1.00 97.25 91 ALA A CA 1
ATOM 703 C C . ALA A 1 91 ? 10.434 2.168 -12.325 1.00 97.25 91 ALA A C 1
ATOM 705 O O . ALA A 1 91 ? 11.016 1.361 -13.043 1.00 97.25 91 ALA A O 1
ATOM 706 N N . TRP A 1 92 ? 9.325 2.792 -12.735 1.00 97.25 92 TRP A N 1
ATOM 707 C CA . TRP A 1 92 ? 8.729 2.534 -14.044 1.00 97.25 92 TRP A CA 1
ATOM 708 C C . TRP A 1 92 ? 9.672 2.880 -15.202 1.00 97.25 92 TRP A C 1
ATOM 710 O O . TRP A 1 92 ? 9.814 2.105 -16.147 1.00 97.25 92 TRP A O 1
ATOM 720 N N . ARG A 1 93 ? 10.344 4.039 -15.139 1.00 97.06 93 ARG A N 1
ATOM 721 C CA . ARG A 1 93 ? 11.307 4.459 -16.174 1.00 97.06 93 ARG A CA 1
ATOM 722 C C . ARG A 1 93 ? 12.503 3.518 -16.245 1.00 97.06 93 ARG A C 1
ATOM 724 O O . ARG A 1 93 ? 13.002 3.267 -17.337 1.00 97.06 93 ARG A O 1
ATOM 731 N N . GLU A 1 94 ? 12.967 3.039 -15.100 1.00 96.31 94 GLU A N 1
ATOM 732 C CA . GLU A 1 94 ? 14.063 2.080 -15.009 1.00 96.31 94 GLU A CA 1
ATOM 733 C C . GLU A 1 94 ? 13.675 0.727 -15.616 1.00 96.31 94 GLU A C 1
ATOM 735 O O . GLU A 1 94 ? 14.361 0.257 -16.522 1.00 96.31 94 GLU A O 1
ATOM 740 N N . ASN A 1 95 ? 12.533 0.161 -15.215 1.00 95.12 95 ASN A N 1
ATOM 741 C CA . AS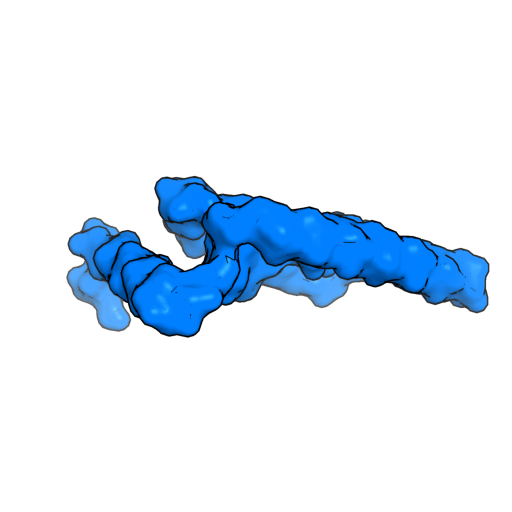N A 1 95 ? 12.034 -1.102 -15.763 1.00 95.12 95 ASN A CA 1
ATOM 742 C C . ASN A 1 95 ? 11.788 -1.011 -17.271 1.00 95.12 95 ASN A C 1
ATOM 744 O O . ASN A 1 95 ? 12.163 -1.917 -18.009 1.00 95.12 95 ASN A O 1
ATOM 748 N N . LYS A 1 96 ? 11.247 0.118 -17.749 1.00 95.88 96 LYS A N 1
ATOM 749 C CA . LYS A 1 96 ? 11.083 0.360 -19.184 1.00 95.88 96 LYS A CA 1
ATOM 750 C C . LYS A 1 96 ? 12.413 0.283 -19.933 1.00 95.88 96 LYS A C 1
ATOM 752 O O . LYS A 1 96 ? 12.502 -0.399 -20.946 1.00 95.88 96 LYS A O 1
ATOM 757 N N . ARG A 1 97 ? 13.445 0.971 -19.432 1.00 95.88 97 ARG A N 1
ATOM 758 C CA . ARG A 1 97 ? 14.780 0.962 -20.050 1.00 95.88 97 ARG A CA 1
ATOM 759 C C . ARG A 1 97 ? 15.406 -0.427 -20.041 1.00 95.88 97 ARG A C 1
ATOM 761 O O . ARG A 1 97 ? 16.102 -0.757 -20.990 1.00 95.88 97 ARG A O 1
ATOM 768 N N . ARG A 1 98 ? 15.174 -1.212 -18.982 1.00 92.50 98 ARG A N 1
ATOM 769 C CA . ARG A 1 98 ? 15.648 -2.598 -18.892 1.00 92.50 98 ARG A CA 1
ATOM 770 C C . ARG A 1 98 ? 15.042 -3.450 -20.006 1.00 92.50 98 ARG A C 1
ATOM 772 O O . ARG A 1 98 ? 15.791 -4.078 -20.735 1.00 92.50 98 ARG A O 1
ATOM 779 N N . VAL A 1 99 ? 13.721 -3.393 -20.179 1.00 92.56 99 VAL A N 1
ATOM 780 C CA . VAL A 1 99 ? 13.009 -4.150 -21.224 1.00 92.56 99 VAL A CA 1
ATOM 781 C C . VAL A 1 99 ? 13.396 -3.693 -22.633 1.00 92.56 99 VAL A C 1
ATOM 783 O O . VAL A 1 99 ? 13.487 -4.510 -23.533 1.00 92.56 99 VAL A O 1
ATOM 786 N N . GLU A 1 100 ? 13.643 -2.399 -22.849 1.00 92.38 100 GLU A N 1
ATOM 787 C CA . GLU A 1 100 ? 14.092 -1.882 -24.155 1.00 92.38 100 GLU A CA 1
ATOM 788 C C . GLU A 1 100 ? 15.545 -2.261 -24.506 1.00 92.38 100 GLU A C 1
ATOM 790 O O . GLU A 1 100 ? 15.954 -2.088 -25.654 1.00 92.38 100 GLU A O 1
ATOM 795 N N . ALA A 1 101 ? 16.333 -2.725 -23.532 1.00 91.69 101 ALA A N 1
ATOM 796 C CA . ALA A 1 101 ? 17.727 -3.127 -23.716 1.00 91.69 101 ALA A CA 1
ATOM 797 C C . ALA A 1 101 ? 17.916 -4.647 -23.898 1.00 91.69 101 ALA A C 1
ATOM 799 O O . ALA A 1 101 ? 19.032 -5.066 -24.215 1.00 91.69 101 ALA A O 1
ATOM 800 N N . GLU A 1 102 ? 16.864 -5.441 -23.680 1.00 83.50 102 GLU A N 1
ATOM 801 C CA . GLU A 1 102 ? 16.805 -6.896 -23.907 1.00 83.50 102 GLU A CA 1
ATOM 802 C C . GLU A 1 102 ? 16.339 -7.225 -25.334 1.00 83.50 102 GLU A C 1
ATOM 804 O O . GLU A 1 102 ? 16.919 -8.166 -25.926 1.00 83.50 102 GLU A O 1
#

Organism: NCBI:txid81844

pLDDT: mean 95.88, std 3.4, range [77.69, 98.5]

Nearest PDB structures (foldseek):
  8g0l-assembly1_A  TM=7.353E-01  e=4.907E-03  Homo sapiens
  5c82-assembly1_A-2  TM=7.918E-01  e=3.835E-02  Streptomyces noursei
  7ypu-assembly4_G  TM=7.924E-01  e=4.107E-02  Streptomyces lavendulae subsp. lavendulae
  7ypu-assembly1_A  TM=7.702E-01  e=4.107E-02  Streptomyces lavendulae subsp. lavendulae
  7ypv-assembly1_B  TM=7.817E-01  e=7.611E-02  Streptomyces lavendulae subsp. lavendulae

Secondary structure (DSSP, 8-state):
-GGGTTSSHHHHHHHHHHHHHHHTT--EEEEEEETT-HHHHHHHHHTT-EE-TTSHHHH-SSSTTS--EEEEEEE--HHHHHHHHHHHHHHHHHHHHHHHT-

Mean predicted aligned error: 3.17 Å

Solvent-accessible surface area (backbone atoms only — not comparable to full-atom values): 5770 Å² total; per-residue (Å²): 113,79,90,57,56,97,68,55,51,69,61,52,52,51,50,50,52,53,52,51,33,52,74,70,69,45,48,52,52,74,50,79,44,51,64,87,40,59,68,59,52,55,52,40,47,73,71,62,35,40,78,32,60,71,14,56,67,63,26,31,66,88,58,34,86,78,52,68,53,42,35,32,29,39,72,77,35,69,68,56,50,52,50,48,50,53,50,21,54,50,48,27,55,50,44,51,54,54,62,76,72,109

Foldseek 3Di:
DVVCPPVCPVVVVVVVVQVVCVVVVHFWDKDKDFLVPVVVVVVVVVVVWDFFLQFCCNQAVPCNVVDRITMTMDGDDPVVNVVSNVVSVVSNVVNVVVVVVD

Radius of gyration: 15.96 Å; Cα contacts (8 Å, |Δi|>4): 106; chains: 1; bounding box: 34×35×42 Å

Sequence (102 aa):
DDRAQRRGLGKFLMFLCESLAKRAGMSGVMLTVQKANQGAMRFYSGAKYAVSLLDPGKVDPWGAAEYDYHILDKLWDPACKLEVEKTAQAAWRENKRRVEAE